Protein AF-A0A2E7ED68-F1 (afdb_monomer_lite)

Sequence (181 aa):
MTMGQTLPHIAVLYDSSCRCSNTLAEALDTSIHWARVELCNLLTASVEDIPASKHLILALPMHAFGNPERPWEDAWPVLSEISYRQRQVVLCGLGTEFCFDDDRLTALENLQRELSSLGASLIHQLPDVLSYYSGQPVTTDPYHLIYPQSGSICQRKLSPDVMNLWINDLKSSLQITHPNG

Radius of gyration: 16.06 Å; chains: 1; bounding box: 50×27×44 Å

Foldseek 3Di:
DPDPDAAAEEEEEFAPPDPLRVVLLVLCCVQDPRHHYHYHHLLPDALVNGDPHLEYEYSAELDLDDDLLASRVSSCVRVVPHQQANHEYEYWYKYAPSSDDPSNLVSSVVVVVVSVVSHHDYQQPQDALCVVVVPPDDDDDDIFTDDSNVSDTGGDDCDSVSSNVRVVVVCVSVVVDDPDD

Structure (mmCIF, N/CA/C/O backbone):
data_AF-A0A2E7ED68-F1
#
_entry.id   AF-A0A2E7ED68-F1
#
loop_
_atom_site.group_PDB
_atom_site.id
_atom_site.type_symbol
_atom_site.label_atom_id
_atom_site.label_alt_id
_atom_site.label_comp_id
_atom_site.label_asym_id
_atom_site.label_entity_id
_atom_site.label_seq_id
_atom_site.pdbx_PDB_ins_code
_atom_site.Cartn_x
_atom_site.Cartn_y
_atom_site.Cartn_z
_atom_site.occupancy
_atom_site.B_iso_or_equiv
_atom_site.auth_seq_id
_atom_site.auth_comp_id
_atom_site.auth_asym_id
_atom_site.auth_atom_id
_atom_site.pdbx_PDB_model_num
ATOM 1 N N . MET A 1 1 ? -32.938 10.573 17.720 1.00 37.19 1 MET A N 1
ATOM 2 C CA . MET A 1 1 ? -31.513 10.953 17.810 1.00 37.19 1 MET A CA 1
ATOM 3 C C . MET A 1 1 ? -30.735 10.007 16.918 1.00 37.19 1 MET A C 1
ATOM 5 O O . MET A 1 1 ? -30.429 8.899 17.333 1.00 37.19 1 MET A O 1
ATOM 9 N N . THR A 1 2 ? -30.517 10.384 15.662 1.00 40.69 2 THR A N 1
ATOM 10 C CA . THR A 1 2 ? -29.650 9.638 14.745 1.00 40.69 2 THR A CA 1
ATOM 11 C C . THR A 1 2 ? -28.224 9.826 15.244 1.00 40.69 2 THR A C 1
ATOM 13 O O . THR A 1 2 ? -27.708 10.941 15.213 1.00 40.69 2 THR A O 1
ATOM 16 N N . MET A 1 3 ? -27.615 8.770 15.788 1.00 45.88 3 MET A N 1
ATOM 17 C CA . MET A 1 3 ? -26.174 8.770 16.028 1.00 45.88 3 MET A CA 1
ATOM 18 C C . MET A 1 3 ? -25.505 9.100 14.693 1.00 45.88 3 MET A C 1
ATOM 20 O O . MET A 1 3 ? -25.779 8.430 13.697 1.00 45.88 3 MET A O 1
ATOM 24 N N . GLY A 1 4 ? -24.718 10.178 14.650 1.00 49.84 4 GLY A N 1
ATOM 25 C CA . GLY A 1 4 ? -23.986 10.563 13.450 1.00 49.84 4 GLY A CA 1
ATOM 26 C C . GLY A 1 4 ? -23.126 9.386 13.011 1.00 49.84 4 GLY A C 1
ATOM 27 O O . GLY A 1 4 ? -22.240 8.967 13.751 1.00 49.84 4 GLY A O 1
ATOM 28 N N . GLN A 1 5 ? -23.436 8.804 11.854 1.00 55.38 5 GLN A N 1
ATOM 29 C CA . GLN A 1 5 ? -22.633 7.723 11.302 1.00 55.38 5 GLN A CA 1
ATOM 30 C C . GLN A 1 5 ? -21.268 8.300 10.932 1.00 55.38 5 GLN A C 1
ATOM 32 O O . GLN A 1 5 ? -21.144 9.082 9.993 1.00 55.38 5 GLN A O 1
ATOM 37 N N . THR A 1 6 ? -20.241 7.943 11.694 1.00 75.62 6 THR A N 1
ATOM 38 C CA . THR A 1 6 ? -18.854 8.180 11.306 1.00 75.62 6 THR A CA 1
ATOM 39 C C . THR A 1 6 ? -18.507 7.222 10.179 1.00 75.62 6 THR A C 1
ATOM 41 O O . THR A 1 6 ? -18.585 6.005 10.362 1.00 75.62 6 THR A O 1
ATOM 44 N N . LEU A 1 7 ? -18.129 7.770 9.024 1.00 83.50 7 LEU A N 1
ATOM 45 C CA . LEU A 1 7 ? -17.575 6.983 7.930 1.00 83.50 7 LEU A CA 1
ATOM 46 C C . LEU A 1 7 ? -16.362 6.173 8.427 1.00 83.50 7 LEU A C 1
ATOM 48 O O . LEU A 1 7 ? -15.605 6.672 9.270 1.00 83.50 7 LEU A O 1
ATOM 52 N N . PRO A 1 8 ? -16.148 4.951 7.911 1.00 90.38 8 PRO A N 1
ATOM 53 C CA . PRO A 1 8 ? -14.900 4.225 8.101 1.00 90.38 8 PRO A CA 1
ATOM 54 C C . PRO A 1 8 ? -13.709 5.120 7.771 1.00 90.38 8 PRO A C 1
ATOM 56 O O . PRO A 1 8 ? -13.777 5.929 6.850 1.00 90.38 8 PRO A O 1
ATOM 59 N N . HIS A 1 9 ? -12.620 4.964 8.511 1.00 94.25 9 HIS A N 1
ATOM 60 C CA . HIS A 1 9 ? -11.368 5.654 8.233 1.00 94.25 9 HIS A CA 1
ATOM 61 C C . HIS A 1 9 ? -10.414 4.684 7.533 1.00 94.25 9 HIS A C 1
ATOM 63 O O . HIS A 1 9 ? -10.300 3.530 7.959 1.00 94.25 9 HIS A O 1
ATOM 69 N N . ILE A 1 10 ? -9.770 5.145 6.462 1.00 95.94 10 ILE A N 1
ATOM 70 C CA . ILE A 1 10 ? -8.696 4.459 5.746 1.00 95.94 10 ILE A CA 1
ATOM 71 C C . ILE A 1 10 ? -7.510 5.415 5.675 1.00 95.94 10 ILE A C 1
ATOM 73 O O . ILE A 1 10 ? -7.649 6.518 5.155 1.00 95.94 10 ILE A O 1
ATOM 77 N N . ALA A 1 11 ? -6.349 4.980 6.162 1.00 97.56 11 ALA A N 1
ATOM 78 C CA . ALA A 1 11 ? -5.107 5.705 5.931 1.00 97.56 11 ALA A CA 1
ATOM 79 C C . ALA A 1 11 ? -4.369 5.065 4.751 1.00 97.56 11 ALA A C 1
ATOM 81 O O . ALA A 1 11 ? -4.109 3.859 4.755 1.00 97.56 11 ALA A O 1
ATOM 82 N N . VAL A 1 12 ? -4.047 5.865 3.741 1.00 97.12 12 VAL A N 1
ATOM 83 C CA . VAL A 1 12 ? -3.229 5.446 2.602 1.00 97.12 12 VAL A CA 1
ATOM 84 C C . VAL A 1 12 ? -1.813 5.927 2.866 1.00 97.12 12 VAL A C 1
ATOM 86 O O . VAL A 1 12 ? -1.526 7.121 2.789 1.00 97.12 12 VAL A O 1
ATOM 89 N N . LEU A 1 13 ? -0.942 4.990 3.215 1.00 97.75 13 LEU A N 1
ATOM 90 C CA . LEU A 1 13 ? 0.465 5.248 3.466 1.00 97.75 13 LEU A CA 1
ATOM 91 C C . LEU A 1 13 ? 1.208 5.012 2.158 1.00 97.75 13 LEU A C 1
ATOM 93 O O . LEU A 1 13 ? 1.267 3.881 1.672 1.00 97.75 13 LEU A O 1
ATOM 97 N N . TYR A 1 14 ? 1.722 6.078 1.560 1.00 95.56 14 TYR A N 1
ATOM 98 C CA . TYR A 1 14 ? 2.360 6.014 0.253 1.00 95.56 14 TYR A CA 1
ATOM 99 C C . TYR A 1 14 ? 3.763 6.589 0.315 1.00 95.56 14 TYR A C 1
ATOM 101 O O . TYR A 1 14 ? 4.041 7.521 1.063 1.00 95.56 14 TYR A O 1
ATOM 109 N N . ASP A 1 15 ? 4.652 6.028 -0.486 1.00 94.31 15 ASP A N 1
ATOM 110 C CA . ASP A 1 15 ? 5.992 6.563 -0.686 1.00 94.31 15 ASP A CA 1
ATOM 111 C C . ASP A 1 15 ? 5.998 7.391 -1.978 1.00 94.31 15 ASP A C 1
ATOM 113 O O . ASP A 1 15 ? 5.728 6.875 -3.067 1.00 94.31 15 ASP A O 1
ATOM 117 N N . SER A 1 16 ? 6.287 8.690 -1.848 1.00 92.75 16 SER A N 1
ATOM 118 C CA . SER A 1 16 ? 6.195 9.646 -2.953 1.00 92.75 16 SER A CA 1
ATOM 119 C C . SER A 1 16 ? 7.379 9.654 -3.924 1.00 92.75 16 SER A C 1
ATOM 121 O O . SER A 1 16 ? 7.428 10.503 -4.815 1.00 92.75 16 SER A O 1
ATOM 123 N N . SER A 1 17 ? 8.363 8.771 -3.756 1.00 89.44 17 SER A N 1
ATOM 124 C CA . SER A 1 17 ? 9.508 8.662 -4.674 1.00 89.44 17 SER A CA 1
ATOM 125 C C . SER A 1 17 ? 9.122 8.090 -6.044 1.00 89.44 17 SER A C 1
ATOM 127 O O . SER A 1 17 ? 9.877 8.217 -7.009 1.00 89.44 17 SER A O 1
ATOM 129 N N . CYS A 1 18 ? 7.936 7.483 -6.162 1.00 82.88 18 CYS A N 1
ATOM 130 C CA . CYS A 1 18 ? 7.425 6.910 -7.401 1.00 82.88 18 CYS A CA 1
ATOM 131 C C . CYS A 1 18 ? 6.054 7.477 -7.764 1.00 82.88 18 CYS A C 1
ATOM 133 O O . CYS A 1 18 ? 5.092 7.383 -7.003 1.00 82.88 18 CYS A O 1
ATOM 135 N N . ARG A 1 19 ? 5.923 7.952 -9.008 1.00 80.62 19 ARG A N 1
ATOM 136 C CA . ARG A 1 19 ? 4.660 8.481 -9.546 1.00 80.62 19 ARG A CA 1
ATOM 137 C C . ARG A 1 19 ? 3.500 7.485 -9.443 1.00 80.62 19 ARG A C 1
ATOM 139 O O . ARG A 1 19 ? 2.356 7.911 -9.309 1.00 80.62 19 ARG A O 1
ATOM 146 N N . CYS A 1 20 ? 3.773 6.180 -9.506 1.00 81.38 20 CYS A N 1
ATOM 147 C CA . CYS A 1 20 ? 2.754 5.134 -9.390 1.00 81.38 20 CYS A CA 1
ATOM 148 C C . CYS A 1 20 ? 2.060 5.169 -8.018 1.00 81.38 20 CYS A C 1
ATOM 150 O O . CYS A 1 20 ? 0.834 5.103 -7.955 1.00 81.38 20 CYS A O 1
ATOM 152 N N . SER A 1 21 ? 2.836 5.344 -6.946 1.00 86.69 21 SER A N 1
ATOM 153 C CA . SER A 1 21 ? 2.349 5.448 -5.566 1.00 86.69 21 SER A CA 1
ATOM 154 C C . SER A 1 21 ? 1.484 6.681 -5.354 1.00 86.69 21 SER A C 1
ATOM 156 O O . SER A 1 21 ? 0.366 6.555 -4.858 1.00 86.69 21 SER A O 1
ATOM 158 N N . ASN A 1 22 ? 1.941 7.849 -5.818 1.00 85.75 22 ASN A N 1
ATOM 159 C CA . ASN A 1 22 ? 1.149 9.081 -5.784 1.00 85.75 22 ASN A CA 1
ATOM 160 C C . ASN A 1 22 ? -0.166 8.926 -6.550 1.00 85.75 22 ASN A C 1
ATOM 162 O O . ASN A 1 22 ? -1.228 9.238 -6.027 1.00 85.75 22 ASN A O 1
ATOM 166 N N . THR A 1 23 ? -0.094 8.393 -7.774 1.00 83.81 23 THR A N 1
ATOM 167 C CA . THR A 1 23 ? -1.269 8.240 -8.642 1.00 83.81 23 THR A CA 1
ATOM 168 C C . THR A 1 23 ? -2.319 7.338 -7.997 1.00 83.81 23 THR A C 1
ATOM 170 O O . THR A 1 23 ? -3.507 7.645 -8.060 1.00 83.81 23 THR A O 1
ATOM 173 N N . LEU A 1 24 ? -1.903 6.234 -7.363 1.00 85.69 24 LEU A N 1
ATOM 174 C CA . LEU A 1 24 ? -2.831 5.382 -6.624 1.00 85.69 24 LEU A CA 1
ATOM 175 C C . LEU A 1 24 ? -3.430 6.135 -5.434 1.00 85.69 24 LEU A C 1
ATOM 177 O O . LEU A 1 24 ? -4.647 6.141 -5.289 1.00 85.69 24 LEU A O 1
ATOM 181 N N . ALA A 1 25 ? -2.604 6.781 -4.608 1.00 90.69 25 ALA A N 1
ATOM 182 C CA . ALA A 1 25 ? -3.067 7.516 -3.434 1.00 90.69 25 ALA A CA 1
ATOM 183 C C . ALA A 1 25 ? -4.121 8.581 -3.793 1.00 90.69 25 ALA A C 1
ATOM 185 O O . ALA A 1 25 ? -5.212 8.586 -3.226 1.00 90.69 25 ALA A O 1
ATOM 186 N N . GLU A 1 26 ? -3.839 9.410 -4.798 1.00 89.12 26 GLU A N 1
ATOM 187 C CA . GLU A 1 26 ? -4.756 10.434 -5.314 1.00 89.12 26 GLU A CA 1
ATOM 188 C C . GLU A 1 26 ? -6.047 9.828 -5.885 1.00 89.12 26 GLU A C 1
ATOM 190 O O . GLU A 1 26 ? -7.144 10.347 -5.658 1.00 89.12 26 GLU A O 1
ATOM 195 N N . ALA A 1 27 ? -5.942 8.709 -6.609 1.00 86.19 27 ALA A N 1
ATOM 196 C CA . ALA A 1 27 ? -7.106 8.031 -7.166 1.00 86.19 27 ALA A CA 1
ATOM 197 C C . ALA A 1 27 ? -8.016 7.455 -6.072 1.00 86.19 27 ALA A C 1
ATOM 199 O O . ALA A 1 27 ? -9.239 7.548 -6.196 1.00 86.19 27 ALA A O 1
ATOM 200 N N . LEU A 1 28 ? -7.440 6.892 -5.006 1.00 90.62 28 LEU A N 1
ATOM 201 C CA . LEU A 1 28 ? -8.191 6.374 -3.862 1.00 90.62 28 LEU A CA 1
ATOM 202 C C . LEU A 1 28 ? -8.907 7.492 -3.107 1.00 90.62 28 LEU A C 1
ATOM 204 O O . LEU A 1 28 ? -10.095 7.354 -2.831 1.00 90.62 28 LEU A O 1
ATOM 208 N N . ASP A 1 29 ? -8.221 8.602 -2.835 1.00 93.75 29 ASP A N 1
ATOM 209 C CA . ASP A 1 29 ? -8.817 9.778 -2.187 1.00 93.75 29 ASP A CA 1
ATOM 210 C C . ASP A 1 29 ? -9.975 10.361 -3.009 1.00 93.75 29 ASP A C 1
ATOM 212 O O . ASP A 1 29 ? -11.049 10.655 -2.486 1.00 93.75 29 ASP A O 1
ATOM 216 N N . THR A 1 30 ? -9.800 10.433 -4.330 1.00 90.62 30 THR A N 1
ATOM 217 C CA . THR A 1 30 ? -10.821 10.980 -5.233 1.00 90.62 30 THR A CA 1
ATOM 218 C C . THR A 1 30 ? -12.026 10.052 -5.400 1.00 90.62 30 THR A C 1
ATOM 220 O O . THR A 1 30 ? -13.146 10.531 -5.564 1.00 90.62 30 THR A O 1
ATOM 223 N N . SER A 1 31 ? -11.817 8.732 -5.398 1.00 88.75 31 SER A N 1
ATOM 224 C CA . SER A 1 31 ? -12.832 7.761 -5.844 1.00 88.75 31 SER A CA 1
ATOM 225 C C . SER A 1 31 ? -13.546 7.039 -4.694 1.00 88.75 31 SER A C 1
ATOM 227 O O . SER A 1 31 ? -14.627 6.478 -4.885 1.00 88.75 31 SER A O 1
ATOM 229 N N . ILE A 1 32 ? -12.975 7.029 -3.485 1.00 92.12 32 ILE A N 1
ATOM 230 C CA . ILE A 1 32 ? -13.612 6.428 -2.308 1.00 92.12 32 ILE A CA 1
ATOM 231 C C . ILE A 1 32 ? -14.514 7.465 -1.634 1.00 92.12 32 ILE A C 1
ATOM 233 O O . ILE A 1 32 ? -14.063 8.352 -0.922 1.00 92.12 32 ILE A O 1
ATOM 237 N N . HIS A 1 33 ? -15.828 7.307 -1.799 1.00 92.69 33 HIS A N 1
ATOM 238 C CA . HIS A 1 33 ? -16.828 8.171 -1.149 1.00 92.69 33 HIS A CA 1
ATOM 239 C C . HIS A 1 33 ? -17.495 7.537 0.080 1.00 92.69 33 HIS A C 1
ATOM 241 O O . HIS A 1 33 ? -18.261 8.185 0.790 1.00 92.69 33 HIS A O 1
ATOM 247 N N . TRP A 1 34 ? -17.245 6.249 0.325 1.00 92.06 34 TRP A N 1
ATOM 248 C CA . TRP A 1 34 ? -17.869 5.476 1.405 1.00 92.06 34 TRP A CA 1
ATOM 249 C C . TRP A 1 34 ? -17.014 5.402 2.678 1.00 92.06 34 TRP A C 1
ATOM 251 O O . TRP A 1 34 ? -17.443 4.802 3.662 1.00 92.06 34 TRP A O 1
ATOM 261 N N . ALA A 1 35 ? -15.828 6.010 2.672 1.00 93.69 35 ALA A N 1
ATOM 262 C CA . ALA A 1 35 ? -14.917 6.128 3.803 1.00 93.69 35 ALA A CA 1
ATOM 263 C C . ALA A 1 35 ? -14.244 7.506 3.780 1.00 93.69 35 ALA A C 1
ATOM 265 O O . ALA A 1 35 ? -14.150 8.139 2.733 1.00 93.69 35 ALA A O 1
ATOM 266 N N . ARG A 1 36 ? -13.753 7.956 4.935 1.00 94.88 36 ARG A N 1
ATOM 267 C CA . ARG A 1 36 ? -12.754 9.023 5.000 1.00 94.88 36 ARG A CA 1
ATOM 268 C C . ARG A 1 36 ? -11.411 8.420 4.601 1.00 94.88 36 ARG A C 1
ATOM 270 O O . ARG A 1 36 ? -10.939 7.506 5.280 1.00 94.88 36 ARG A O 1
ATOM 277 N N . VAL A 1 37 ? -10.815 8.948 3.542 1.00 96.25 37 VAL A N 1
ATOM 278 C CA . VAL A 1 37 ? -9.442 8.643 3.145 1.00 96.25 37 VAL A CA 1
ATOM 279 C C . VAL A 1 37 ? -8.518 9.705 3.731 1.00 96.25 37 VAL A C 1
ATOM 281 O O . VAL A 1 37 ? -8.844 10.889 3.741 1.00 96.25 37 VAL A O 1
ATOM 284 N N . GLU A 1 38 ? -7.389 9.274 4.281 1.00 97.44 38 GLU A N 1
ATOM 285 C CA . GLU A 1 38 ? -6.331 10.159 4.755 1.00 97.44 38 GLU A CA 1
ATOM 286 C C . GLU A 1 38 ? -5.007 9.725 4.136 1.00 97.44 38 GLU A C 1
ATOM 288 O O . GLU A 1 38 ? -4.559 8.592 4.326 1.00 97.44 38 GLU A O 1
ATOM 293 N N . LEU A 1 39 ? -4.407 10.613 3.345 1.00 97.75 39 LEU A N 1
ATOM 294 C CA . LEU A 1 39 ? -3.151 10.352 2.654 1.00 97.75 39 LEU A CA 1
ATOM 295 C C . LEU A 1 39 ? -1.974 10.712 3.559 1.00 97.75 39 LEU A C 1
ATOM 297 O O . LEU A 1 39 ? -1.893 11.832 4.058 1.00 97.75 39 LEU A O 1
ATOM 301 N N . CYS A 1 40 ? -1.033 9.788 3.717 1.00 97.81 40 CYS A N 1
ATOM 302 C CA . CYS A 1 40 ? 0.173 9.997 4.504 1.00 97.81 40 CYS A CA 1
ATOM 303 C C . CYS A 1 40 ? 1.405 9.620 3.680 1.00 97.81 40 CYS A C 1
ATOM 305 O O . CYS A 1 40 ? 1.572 8.465 3.283 1.00 97.81 40 CYS A O 1
ATOM 307 N N . ASN A 1 41 ? 2.252 10.611 3.403 1.00 97.75 41 ASN A N 1
ATOM 308 C CA . ASN A 1 41 ? 3.488 10.397 2.665 1.00 97.75 41 ASN A CA 1
ATOM 309 C C . ASN A 1 41 ? 4.593 9.918 3.612 1.00 97.75 41 ASN A C 1
ATOM 311 O O . ASN A 1 41 ? 5.090 10.694 4.428 1.00 97.75 41 ASN A O 1
ATOM 315 N N . LEU A 1 42 ? 5.009 8.665 3.455 1.00 97.56 42 LEU A N 1
ATOM 316 C CA . LEU A 1 42 ? 6.007 7.994 4.288 1.00 97.56 42 LEU A CA 1
ATOM 317 C C . LEU A 1 42 ? 7.396 8.640 4.227 1.00 97.56 42 LEU A C 1
ATOM 319 O O . LEU A 1 42 ? 8.189 8.436 5.138 1.00 97.56 42 LEU A O 1
ATOM 323 N N . LEU A 1 43 ? 7.693 9.423 3.186 1.00 96.94 43 LEU A N 1
ATOM 324 C CA . LEU A 1 43 ? 8.984 10.109 3.061 1.00 96.94 43 LEU A CA 1
ATOM 325 C C . LEU A 1 43 ? 9.053 11.432 3.831 1.00 96.94 43 LEU A C 1
ATOM 327 O O . LEU A 1 43 ? 10.13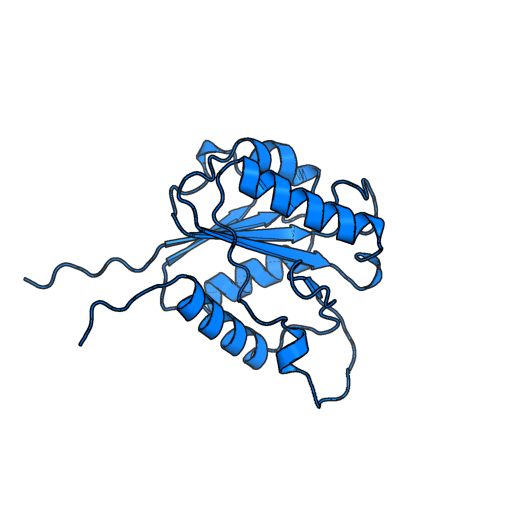2 11.998 3.990 1.00 96.94 43 LEU A O 1
ATOM 331 N N . THR A 1 44 ? 7.908 11.962 4.260 1.00 96.94 44 THR A N 1
ATOM 332 C CA . THR A 1 44 ? 7.830 13.258 4.954 1.00 96.94 44 THR A CA 1
ATOM 333 C C . THR A 1 44 ? 7.151 13.180 6.314 1.00 96.94 44 THR A C 1
ATOM 335 O O . THR A 1 44 ? 7.300 14.105 7.104 1.00 96.94 44 THR A O 1
ATOM 338 N N . ALA A 1 45 ? 6.384 12.122 6.566 1.00 95.88 45 ALA A N 1
ATOM 339 C CA . ALA A 1 45 ? 5.711 11.874 7.832 1.00 95.88 45 ALA A CA 1
ATOM 340 C C . ALA A 1 45 ? 6.657 11.228 8.850 1.00 95.88 45 ALA A C 1
ATOM 342 O O . ALA A 1 45 ? 7.548 10.463 8.477 1.00 95.88 45 ALA A O 1
ATOM 343 N N . SER A 1 46 ? 6.424 11.480 10.135 1.00 96.25 46 SER A N 1
ATOM 344 C CA . SER A 1 46 ? 6.931 10.622 11.206 1.00 96.25 46 SER A CA 1
ATOM 345 C C . SER A 1 46 ? 5.915 9.529 11.552 1.00 96.25 46 SER A C 1
ATOM 347 O O . SER A 1 46 ? 4.760 9.555 11.120 1.00 96.25 46 SER A O 1
ATOM 349 N N . VAL A 1 47 ? 6.319 8.555 12.373 1.00 95.56 47 VAL A N 1
ATOM 350 C CA . VAL A 1 47 ? 5.395 7.525 12.873 1.00 95.56 47 VAL A CA 1
ATOM 351 C C . VAL A 1 47 ? 4.240 8.125 13.690 1.00 95.56 47 VAL A C 1
ATOM 353 O O . VAL A 1 47 ? 3.144 7.563 13.704 1.00 95.56 47 VAL A O 1
ATOM 356 N N . GLU A 1 48 ? 4.447 9.276 14.342 1.00 95.44 48 GLU A N 1
ATOM 357 C CA . GLU A 1 48 ? 3.403 9.949 15.123 1.00 95.44 48 GLU A CA 1
ATOM 358 C C . GLU A 1 48 ? 2.318 10.587 14.247 1.00 95.44 48 GLU A C 1
ATOM 360 O O . GLU A 1 48 ? 1.182 10.737 14.703 1.00 95.44 48 GLU A O 1
ATOM 365 N N . ASP A 1 49 ? 2.641 10.906 12.991 1.00 95.38 49 ASP A N 1
ATOM 366 C CA . ASP A 1 49 ? 1.688 11.434 12.012 1.00 95.38 49 ASP A CA 1
ATOM 367 C C . ASP A 1 49 ? 0.777 10.336 11.436 1.00 95.38 49 ASP A C 1
ATOM 369 O O . ASP A 1 49 ? -0.241 10.631 10.807 1.00 95.38 49 ASP A O 1
ATOM 373 N N . ILE A 1 50 ? 1.119 9.056 11.638 1.00 95.69 50 ILE A N 1
ATOM 374 C CA . ILE A 1 50 ? 0.364 7.930 11.088 1.00 95.69 50 ILE A CA 1
ATOM 375 C C . ILE A 1 50 ? -0.985 7.815 11.809 1.00 95.69 50 ILE A C 1
ATOM 377 O O . ILE A 1 50 ? -1.027 7.523 13.011 1.00 95.69 50 ILE A O 1
ATOM 381 N N . PRO A 1 51 ? -2.121 7.932 11.094 1.00 93.38 51 PRO A N 1
ATOM 382 C CA . PRO A 1 51 ? -3.423 7.901 11.738 1.00 93.38 51 PRO A CA 1
ATOM 383 C C . PRO A 1 51 ? -3.660 6.593 12.495 1.00 93.38 51 PRO A C 1
ATOM 385 O O . PRO A 1 51 ? -3.281 5.504 12.049 1.00 93.38 51 PRO A O 1
ATOM 388 N N . ALA A 1 52 ? -4.400 6.664 13.604 1.00 91.50 52 ALA A N 1
ATOM 389 C CA . ALA A 1 52 ? -4.848 5.496 14.373 1.00 91.50 52 ALA A CA 1
ATOM 390 C C . ALA A 1 52 ? -5.946 4.673 13.657 1.00 91.50 52 ALA A C 1
ATOM 392 O O . ALA A 1 52 ? -6.749 3.987 14.292 1.00 91.50 52 ALA A O 1
ATOM 393 N N . SER A 1 53 ? -6.015 4.768 12.326 1.00 93.50 53 SER A N 1
ATOM 394 C CA . SER A 1 53 ? -6.957 4.030 11.497 1.00 93.50 53 SER A CA 1
ATOM 395 C C . SER A 1 53 ? -6.744 2.523 11.640 1.00 93.50 53 SER A C 1
ATOM 397 O O . SER A 1 53 ? -5.615 2.027 11.616 1.00 93.50 53 SER A O 1
ATOM 399 N N . LYS A 1 54 ? -7.857 1.786 11.727 1.00 93.81 54 LYS A N 1
ATOM 400 C CA . LYS A 1 54 ? -7.853 0.320 11.668 1.00 93.81 54 LYS A CA 1
ATOM 401 C C . LYS A 1 54 ? -7.547 -0.206 10.272 1.00 93.81 54 LYS A C 1
ATOM 403 O O . LYS A 1 54 ? -7.102 -1.338 10.165 1.00 93.81 54 LYS A O 1
ATOM 408 N N . HIS A 1 55 ? -7.792 0.578 9.227 1.00 94.94 55 HIS A N 1
ATOM 409 C CA . HIS A 1 55 ? -7.585 0.162 7.845 1.00 94.94 55 HIS A CA 1
ATOM 410 C C . HIS A 1 55 ? -6.433 0.959 7.249 1.00 94.94 55 HIS A C 1
ATOM 412 O O . HIS A 1 55 ? -6.481 2.196 7.235 1.00 94.94 55 HIS A O 1
ATOM 418 N N . LEU A 1 56 ? -5.419 0.245 6.76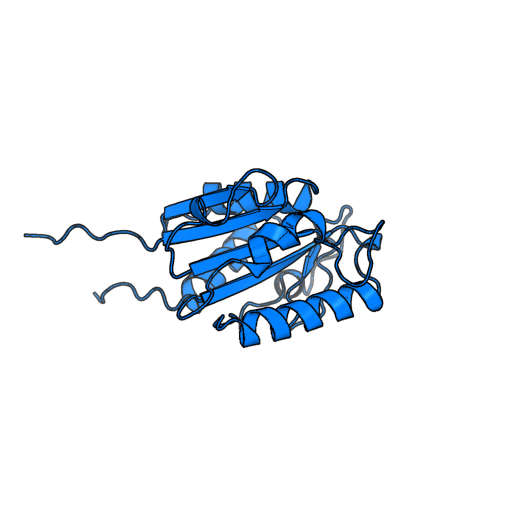8 1.00 95.75 56 LEU A N 1
ATOM 419 C CA . LEU A 1 56 ? -4.264 0.809 6.087 1.00 95.75 56 LEU A CA 1
ATOM 420 C C . LEU A 1 56 ? -4.178 0.268 4.663 1.00 95.75 56 LEU A C 1
ATOM 422 O O . LEU A 1 56 ? -4.391 -0.922 4.427 1.00 95.75 56 LEU A O 1
ATOM 426 N N . ILE A 1 57 ? -3.804 1.138 3.735 1.00 94.50 57 ILE A N 1
ATOM 427 C CA . ILE A 1 57 ? -3.374 0.760 2.391 1.00 94.50 57 ILE A CA 1
ATOM 428 C C . ILE A 1 57 ? -1.927 1.212 2.254 1.00 94.50 57 ILE A C 1
ATOM 430 O O . ILE A 1 57 ? -1.649 2.402 2.373 1.00 94.50 57 ILE A O 1
ATOM 434 N N . LEU A 1 58 ? -1.013 0.272 2.037 1.00 95.19 58 LEU A N 1
ATOM 435 C CA . LEU A 1 58 ? 0.397 0.554 1.789 1.00 95.19 58 LEU A CA 1
ATOM 436 C C . LEU A 1 58 ? 0.621 0.611 0.279 1.00 95.19 58 LEU A C 1
ATOM 438 O O . LEU A 1 58 ? 0.535 -0.413 -0.395 1.00 95.19 58 LEU A O 1
ATOM 442 N N . ALA A 1 59 ? 0.886 1.802 -0.246 1.00 92.12 59 ALA A N 1
ATOM 443 C CA . ALA A 1 59 ? 1.171 2.059 -1.653 1.00 92.12 59 ALA A CA 1
ATOM 444 C C . ALA A 1 59 ? 2.683 2.260 -1.831 1.00 92.12 59 ALA A C 1
ATOM 446 O O . ALA A 1 59 ? 3.184 3.387 -1.777 1.00 92.12 59 ALA A O 1
ATOM 447 N N . LEU A 1 60 ? 3.415 1.153 -1.982 1.00 92.25 60 LEU A N 1
ATOM 448 C CA . LEU A 1 60 ? 4.878 1.146 -1.943 1.00 92.25 60 LEU A CA 1
ATOM 449 C C . LEU A 1 60 ? 5.479 0.939 -3.333 1.00 92.25 60 LEU A C 1
ATOM 451 O O . LEU A 1 60 ? 5.011 0.074 -4.075 1.00 92.25 60 LEU A O 1
ATOM 455 N N . PRO A 1 61 ? 6.528 1.689 -3.700 1.00 89.06 61 PRO A N 1
ATOM 456 C CA . PRO A 1 61 ? 7.212 1.488 -4.955 1.00 89.06 61 PRO A CA 1
ATOM 457 C C . PRO A 1 61 ? 8.035 0.202 -4.955 1.00 89.06 61 PRO A C 1
ATOM 459 O O . PRO A 1 61 ? 8.654 -0.179 -3.966 1.00 89.06 61 PRO A O 1
ATOM 462 N N . MET A 1 62 ? 8.105 -0.416 -6.125 1.00 87.31 62 MET A N 1
ATOM 463 C CA . MET A 1 62 ? 9.067 -1.447 -6.473 1.00 87.31 62 MET A CA 1
ATOM 464 C C . MET A 1 62 ? 10.185 -0.788 -7.287 1.00 87.31 62 MET A C 1
ATOM 466 O O . MET A 1 62 ? 10.216 -0.887 -8.505 1.00 87.31 62 MET A O 1
ATOM 470 N N . HIS A 1 63 ? 11.077 -0.009 -6.676 1.00 86.25 63 HIS A N 1
ATOM 471 C CA . HIS A 1 63 ? 12.124 0.692 -7.435 1.00 86.25 63 HIS A CA 1
ATOM 472 C C . HIS A 1 63 ? 13.023 -0.261 -8.224 1.00 86.25 63 HIS A C 1
ATOM 474 O O . HIS A 1 63 ? 13.673 -1.116 -7.633 1.00 86.25 63 HIS A O 1
ATOM 480 N N . ALA A 1 64 ? 13.116 -0.079 -9.549 1.00 80.31 64 ALA A N 1
ATOM 481 C CA . ALA A 1 64 ? 13.947 -0.902 -10.445 1.00 80.31 64 ALA A CA 1
ATOM 482 C C . ALA A 1 64 ? 15.465 -0.726 -10.225 1.00 80.31 64 ALA A C 1
ATOM 484 O O . ALA A 1 64 ? 16.266 -1.562 -10.640 1.00 80.31 64 ALA A O 1
ATOM 485 N N . PHE A 1 65 ? 15.871 0.338 -9.532 1.00 83.19 65 PHE A N 1
ATOM 486 C CA . PHE A 1 65 ? 17.252 0.601 -9.130 1.00 83.19 65 PHE A CA 1
ATOM 487 C C . PHE A 1 65 ? 17.335 0.706 -7.604 1.00 83.19 65 PHE A C 1
ATOM 489 O O . PHE A 1 65 ? 16.340 1.018 -6.957 1.00 83.19 65 PHE A O 1
ATOM 496 N N . GLY A 1 66 ? 18.514 0.467 -7.029 1.00 85.44 66 GLY A N 1
ATOM 497 C CA . GLY A 1 66 ? 18.706 0.471 -5.574 1.00 85.44 66 GLY A CA 1
ATOM 498 C C . GLY A 1 66 ? 18.647 -0.932 -4.974 1.00 85.44 66 GLY A C 1
ATOM 499 O O . GLY A 1 66 ? 19.065 -1.886 -5.628 1.00 85.44 66 GLY A O 1
ATOM 500 N N . ASN A 1 67 ? 18.178 -1.043 -3.729 1.00 89.88 67 ASN A N 1
ATOM 501 C CA . ASN A 1 67 ? 18.138 -2.300 -2.982 1.00 89.88 67 ASN A CA 1
ATOM 502 C C . ASN A 1 67 ? 17.019 -3.226 -3.512 1.00 89.88 67 ASN A C 1
ATOM 504 O O . ASN A 1 67 ? 15.844 -2.921 -3.296 1.00 89.88 67 ASN A O 1
ATOM 508 N N . PRO A 1 68 ? 17.334 -4.354 -4.176 1.00 88.19 68 PRO A N 1
ATOM 509 C CA . PRO A 1 68 ? 16.307 -5.273 -4.664 1.00 88.19 68 PRO A CA 1
ATOM 510 C C . PRO A 1 68 ? 15.598 -6.023 -3.526 1.00 88.19 68 PRO A C 1
ATOM 512 O O . PRO A 1 68 ? 14.432 -6.372 -3.674 1.00 88.19 68 PRO A O 1
ATOM 515 N N . GLU A 1 69 ? 16.254 -6.213 -2.374 1.00 91.00 69 GLU A N 1
ATOM 516 C CA . GLU A 1 69 ? 15.676 -6.893 -1.203 1.00 91.00 69 GLU A CA 1
ATOM 517 C C . GLU A 1 69 ? 14.699 -6.004 -0.424 1.00 91.00 69 GLU A C 1
ATOM 519 O O . GLU A 1 69 ? 13.885 -6.500 0.358 1.00 91.00 69 GLU A O 1
ATOM 524 N N . ARG A 1 70 ? 14.771 -4.685 -0.632 1.00 93.31 70 ARG A N 1
ATOM 525 C CA . ARG A 1 70 ? 13.837 -3.713 -0.065 1.00 93.31 70 ARG A CA 1
ATOM 526 C C . ARG A 1 70 ? 13.661 -2.512 -1.001 1.00 93.31 70 ARG A C 1
ATOM 528 O O . ARG A 1 70 ? 14.242 -1.451 -0.777 1.00 93.31 70 ARG A O 1
ATOM 535 N N . PRO A 1 71 ? 12.821 -2.638 -2.034 1.00 91.25 71 PRO A N 1
ATOM 536 C CA . PRO A 1 71 ? 12.615 -1.569 -3.009 1.00 91.25 71 PRO A CA 1
ATOM 537 C C . PRO A 1 71 ? 11.978 -0.288 -2.450 1.00 91.25 71 PRO A C 1
ATOM 539 O O . PRO A 1 71 ? 12.015 0.732 -3.120 1.00 91.25 71 PRO A O 1
ATOM 542 N N . TRP A 1 72 ? 11.419 -0.326 -1.239 1.00 93.00 72 TRP A N 1
ATOM 543 C CA . TRP A 1 72 ? 10.852 0.807 -0.489 1.00 93.00 72 TRP A CA 1
ATOM 544 C C . TRP A 1 72 ? 11.761 1.245 0.676 1.00 93.00 72 TRP A C 1
ATOM 546 O O . TRP A 1 72 ? 11.267 1.694 1.711 1.00 93.00 72 TRP A O 1
ATOM 556 N N . GLU A 1 73 ? 13.081 1.049 0.563 1.00 94.62 73 GLU A N 1
ATOM 557 C CA . GLU A 1 73 ? 14.060 1.322 1.632 1.00 94.62 73 GLU A CA 1
ATOM 558 C C . GLU A 1 73 ? 13.859 2.695 2.289 1.00 94.62 73 GLU A C 1
ATOM 560 O O . GLU A 1 73 ? 13.861 2.790 3.513 1.00 94.62 73 GLU A O 1
ATOM 565 N N . ASP A 1 74 ? 13.594 3.733 1.496 1.00 93.81 74 ASP A N 1
ATOM 566 C CA . ASP A 1 74 ? 13.434 5.103 1.992 1.00 93.81 74 ASP A CA 1
ATOM 567 C C . ASP A 1 74 ? 12.218 5.269 2.924 1.00 93.81 74 ASP A C 1
ATOM 569 O O . ASP A 1 74 ? 12.246 6.084 3.845 1.00 93.81 74 ASP A O 1
ATOM 573 N N . ALA A 1 75 ? 11.167 4.466 2.737 1.00 95.44 75 ALA A N 1
ATOM 574 C CA . ALA A 1 75 ? 9.982 4.452 3.594 1.00 95.44 75 ALA A CA 1
ATOM 575 C C . ALA A 1 75 ? 10.131 3.532 4.822 1.00 95.44 75 ALA A C 1
ATOM 577 O O . ALA A 1 75 ? 9.315 3.584 5.748 1.00 95.44 75 ALA A O 1
ATOM 578 N N . TRP A 1 76 ? 11.154 2.671 4.846 1.00 94.88 76 TRP A N 1
ATOM 579 C CA . TRP A 1 76 ? 11.353 1.669 5.894 1.00 94.88 76 TRP A CA 1
ATOM 580 C C . TRP A 1 76 ? 11.498 2.228 7.317 1.00 94.88 76 TRP A C 1
ATOM 582 O O . TRP A 1 76 ? 10.905 1.634 8.228 1.00 94.88 76 TRP A O 1
ATOM 592 N N . PRO A 1 77 ? 12.218 3.350 7.548 1.00 95.31 77 PRO A N 1
ATOM 593 C CA . PRO A 1 77 ? 12.342 3.930 8.884 1.00 95.31 77 PRO A CA 1
ATOM 594 C C . PRO A 1 77 ? 10.984 4.192 9.541 1.00 95.31 77 PRO A C 1
ATOM 596 O O . PRO A 1 77 ? 10.801 3.876 10.707 1.00 95.31 77 PRO A O 1
ATOM 599 N N . VAL A 1 78 ? 9.996 4.665 8.777 1.00 96.44 78 VAL A N 1
ATOM 600 C CA . VAL A 1 78 ? 8.639 4.895 9.293 1.00 96.44 78 VAL A CA 1
ATOM 601 C C . VAL A 1 78 ? 7.841 3.592 9.342 1.00 96.44 78 VAL A C 1
ATOM 603 O O . VAL A 1 78 ? 7.224 3.279 10.357 1.00 96.44 78 VAL A O 1
ATOM 606 N N . LEU A 1 79 ? 7.861 2.796 8.265 1.00 94.94 79 LEU A N 1
ATOM 607 C CA . LEU A 1 79 ? 7.057 1.570 8.154 1.00 94.94 79 LEU A CA 1
ATOM 608 C C . LEU A 1 79 ? 7.337 0.553 9.263 1.00 94.94 79 LEU A C 1
ATOM 610 O O . LEU A 1 79 ? 6.403 -0.114 9.715 1.00 94.94 79 LEU A O 1
ATOM 614 N N . SER A 1 80 ? 8.599 0.423 9.672 1.00 94.44 80 SER A N 1
ATOM 615 C CA . SER A 1 80 ? 9.031 -0.535 10.695 1.00 94.44 80 SER A CA 1
ATOM 616 C C . SER A 1 80 ? 8.652 -0.125 12.122 1.00 94.44 80 SER A C 1
ATOM 618 O O . SER A 1 80 ? 8.575 -0.983 13.001 1.00 94.44 80 SER A O 1
ATOM 620 N N . GLU A 1 81 ? 8.353 1.156 12.353 1.00 95.50 81 GLU A N 1
ATOM 621 C CA . GLU A 1 81 ? 7.954 1.684 13.663 1.00 95.50 81 GLU A CA 1
ATOM 622 C C . GLU A 1 81 ? 6.433 1.650 13.887 1.00 95.50 81 GLU A C 1
ATOM 624 O O . GLU A 1 81 ? 5.953 1.738 15.022 1.00 95.50 81 GLU A O 1
ATOM 629 N N . ILE A 1 82 ? 5.647 1.486 12.819 1.00 95.12 82 ILE A N 1
ATOM 630 C CA . ILE A 1 82 ? 4.187 1.431 12.908 1.00 95.12 82 ILE A CA 1
ATOM 631 C C . ILE A 1 82 ? 3.744 0.204 13.716 1.00 95.12 82 ILE A C 1
ATOM 633 O O . ILE A 1 82 ? 4.106 -0.940 13.443 1.00 95.12 82 ILE A O 1
ATOM 637 N N . SER A 1 83 ? 2.843 0.426 14.674 1.00 93.50 83 SER A N 1
ATOM 638 C CA . SER A 1 83 ? 2.115 -0.663 15.326 1.00 93.50 83 SER A CA 1
ATOM 639 C C . SER A 1 83 ? 0.961 -1.140 14.446 1.00 93.50 83 SER A C 1
ATOM 641 O O . SER A 1 83 ? -0.064 -0.462 14.321 1.00 93.50 83 SER A O 1
ATOM 643 N N . TYR A 1 84 ? 1.096 -2.341 13.883 1.00 95.31 84 TYR A N 1
ATOM 644 C CA . TYR A 1 84 ? 0.075 -2.957 13.030 1.00 95.31 84 TYR A CA 1
ATOM 645 C C . TYR A 1 84 ? -0.965 -3.785 13.793 1.00 95.31 84 TYR A C 1
ATOM 647 O O . TYR A 1 84 ? -1.904 -4.303 13.189 1.00 95.31 84 TYR A O 1
ATOM 655 N N . ARG A 1 85 ? -0.844 -3.904 15.121 1.00 93.75 85 ARG A N 1
ATOM 656 C CA . ARG A 1 85 ? -1.780 -4.689 15.936 1.00 93.75 85 ARG A CA 1
ATOM 657 C C . ARG A 1 85 ? -3.216 -4.225 15.716 1.00 93.75 85 ARG A C 1
ATOM 659 O O . ARG A 1 85 ? -3.522 -3.046 15.864 1.00 93.75 85 ARG A O 1
ATOM 666 N N . GLN A 1 86 ? -4.097 -5.182 15.425 1.00 90.75 86 GLN A N 1
ATOM 667 C CA . GLN A 1 86 ? -5.521 -4.941 15.154 1.00 90.75 86 GLN A CA 1
ATOM 668 C C . GLN A 1 86 ? -5.786 -4.031 13.940 1.00 90.75 86 GLN A C 1
ATOM 670 O O . GLN A 1 86 ? -6.904 -3.531 13.793 1.00 90.75 86 GLN A O 1
ATOM 675 N N . ARG A 1 87 ? -4.789 -3.828 13.068 1.00 94.19 87 ARG A N 1
ATOM 676 C CA . ARG A 1 87 ? -4.956 -3.118 11.802 1.00 94.19 87 ARG A CA 1
ATOM 677 C C . ARG A 1 87 ? -5.105 -4.114 10.659 1.00 94.19 87 ARG A C 1
ATOM 679 O O . ARG A 1 87 ? -4.336 -5.068 10.545 1.00 94.19 87 ARG A O 1
ATOM 686 N N . GLN A 1 88 ? -6.095 -3.876 9.813 1.00 93.00 88 GLN A N 1
ATOM 687 C CA . GLN A 1 88 ? -6.228 -4.525 8.521 1.00 93.00 88 GLN A CA 1
ATOM 688 C C . GLN A 1 88 ? -5.386 -3.777 7.497 1.00 93.00 88 GLN A C 1
ATOM 690 O O . GLN A 1 88 ? -5.456 -2.549 7.414 1.00 93.00 88 GLN A O 1
ATOM 695 N N . VAL A 1 89 ? -4.584 -4.514 6.736 1.00 92.44 89 VAL A N 1
ATOM 696 C CA . VAL A 1 89 ? -3.611 -3.928 5.816 1.00 92.44 89 VAL A CA 1
ATOM 697 C C . VAL A 1 89 ? -3.800 -4.504 4.422 1.00 92.44 89 VAL A C 1
ATOM 699 O O . VAL A 1 89 ? -3.784 -5.719 4.230 1.00 92.44 89 VAL A O 1
ATOM 702 N N . VAL A 1 90 ? -3.946 -3.616 3.447 1.00 90.75 90 VAL A N 1
ATOM 703 C CA . VAL A 1 90 ? -3.808 -3.927 2.025 1.00 90.75 90 VAL A CA 1
ATOM 704 C C . VAL A 1 90 ? -2.411 -3.488 1.601 1.00 90.75 90 VAL A C 1
ATOM 706 O O . VAL A 1 90 ? -2.043 -2.337 1.821 1.00 90.75 90 VAL A O 1
ATOM 709 N N . LEU A 1 91 ? -1.626 -4.394 1.022 1.00 89.56 91 LEU A N 1
ATOM 710 C CA . LEU A 1 91 ? -0.292 -4.092 0.505 1.00 89.56 91 LEU A CA 1
ATOM 711 C C . LEU A 1 91 ? -0.329 -4.052 -1.023 1.00 89.56 91 LEU A C 1
ATOM 713 O O . LEU A 1 91 ? -0.694 -5.044 -1.651 1.00 89.56 91 LEU A O 1
ATOM 717 N N . CYS A 1 92 ? 0.092 -2.926 -1.591 1.00 86.31 92 CYS A N 1
ATOM 718 C CA . CYS A 1 92 ? 0.187 -2.690 -3.024 1.00 86.31 92 CYS A CA 1
ATOM 719 C C . CYS A 1 92 ? 1.650 -2.409 -3.395 1.00 86.31 92 CYS A C 1
ATOM 721 O O . CYS A 1 92 ? 2.191 -1.369 -3.017 1.00 86.31 92 CYS A O 1
ATOM 723 N N . GLY A 1 93 ? 2.275 -3.314 -4.155 1.00 85.31 93 GLY A N 1
ATOM 724 C CA . GLY A 1 93 ? 3.579 -3.068 -4.781 1.00 85.31 93 GLY A CA 1
ATOM 725 C C . GLY A 1 93 ? 3.408 -2.362 -6.128 1.00 85.31 93 GLY A C 1
ATOM 726 O O . GLY A 1 93 ? 2.646 -2.841 -6.968 1.00 85.31 93 GLY A O 1
ATOM 727 N N . LEU A 1 94 ? 4.084 -1.229 -6.336 1.00 82.38 94 LEU A N 1
ATOM 728 C CA . LEU A 1 94 ? 3.819 -0.309 -7.446 1.00 82.38 94 LEU A CA 1
ATOM 729 C C . LEU A 1 94 ? 5.051 -0.034 -8.304 1.00 82.38 94 LEU A C 1
ATOM 731 O O . LEU A 1 94 ? 6.087 0.384 -7.803 1.00 82.38 94 LEU A O 1
ATOM 735 N N . GLY A 1 95 ? 4.958 -0.196 -9.620 1.00 76.31 95 GLY A N 1
ATOM 736 C CA . GLY A 1 95 ? 6.139 -0.061 -10.476 1.00 76.31 95 GLY A CA 1
ATOM 737 C C . GLY A 1 95 ? 5.838 -0.074 -11.965 1.00 76.31 95 GLY A C 1
ATOM 738 O O . GLY A 1 95 ? 4.684 0.045 -12.364 1.00 76.31 95 GLY A O 1
ATOM 739 N N . THR A 1 96 ? 6.896 -0.207 -12.763 1.00 72.25 96 THR A N 1
ATOM 740 C CA . THR A 1 96 ? 6.879 -0.511 -14.209 1.00 72.25 96 THR A CA 1
ATOM 741 C C . THR A 1 96 ? 7.301 -1.966 -14.430 1.00 72.25 96 THR A C 1
ATOM 743 O O . THR A 1 96 ? 7.669 -2.647 -13.490 1.00 72.25 96 THR A O 1
ATOM 746 N N . GLU A 1 97 ? 7.299 -2.486 -15.647 1.00 67.38 97 GLU A N 1
ATOM 747 C CA . GLU A 1 97 ? 7.587 -3.902 -15.921 1.00 67.38 97 GLU A CA 1
ATOM 748 C C . GLU A 1 97 ? 9.023 -4.281 -15.548 1.00 67.38 97 GLU A C 1
ATOM 750 O O . GLU A 1 97 ? 9.296 -5.420 -15.192 1.00 67.38 97 GLU A O 1
ATOM 755 N N . PHE A 1 98 ? 9.920 -3.297 -15.547 1.00 72.81 98 PHE A N 1
ATOM 756 C CA . PHE A 1 98 ? 11.313 -3.438 -15.135 1.00 72.81 98 PHE A CA 1
ATOM 757 C C . PHE A 1 98 ? 11.495 -3.473 -13.611 1.00 72.81 98 PHE A C 1
ATOM 759 O O . PHE A 1 98 ? 12.600 -3.677 -13.125 1.00 72.81 98 PHE A O 1
ATOM 766 N N . CYS A 1 99 ? 10.424 -3.241 -12.854 1.00 74.75 99 CYS A N 1
ATOM 767 C CA . CYS A 1 99 ? 10.420 -3.201 -11.397 1.00 74.75 99 CYS A CA 1
ATOM 768 C C . CYS A 1 99 ? 10.129 -4.557 -10.741 1.00 74.75 99 CYS A C 1
ATOM 770 O O . CYS A 1 99 ? 10.152 -4.643 -9.517 1.00 74.75 99 CYS A O 1
ATOM 772 N N . PHE A 1 100 ? 9.797 -5.590 -11.516 1.00 75.88 100 PHE A N 1
ATOM 773 C CA . PHE A 1 100 ? 9.268 -6.855 -10.995 1.00 75.88 100 PHE A CA 1
ATOM 774 C C . PHE A 1 100 ? 10.089 -8.049 -11.471 1.00 75.88 100 PHE A C 1
ATOM 776 O O . PHE A 1 100 ? 9.591 -8.921 -12.178 1.00 75.88 100 PHE A O 1
ATOM 783 N N . ASP A 1 101 ? 11.361 -8.061 -11.093 1.00 82.12 101 ASP A N 1
ATOM 784 C CA . ASP A 1 101 ? 12.179 -9.270 -11.143 1.00 82.12 101 ASP A CA 1
ATOM 785 C C . ASP A 1 101 ? 11.923 -10.173 -9.923 1.00 82.12 101 ASP A C 1
ATOM 787 O O . ASP A 1 101 ? 11.231 -9.796 -8.971 1.00 82.12 101 ASP A O 1
ATOM 791 N N . ASP A 1 102 ? 12.480 -11.382 -9.968 1.00 82.81 102 ASP A N 1
ATOM 792 C CA . ASP A 1 102 ? 12.285 -12.410 -8.942 1.00 82.81 102 ASP A CA 1
ATOM 793 C C . ASP A 1 102 ? 12.722 -11.938 -7.546 1.00 82.81 102 ASP A C 1
ATOM 795 O O . ASP A 1 102 ? 12.055 -12.240 -6.551 1.00 82.81 102 ASP A O 1
ATOM 799 N N . ASP A 1 103 ? 13.799 -11.153 -7.460 1.00 86.69 103 ASP A N 1
ATOM 800 C CA . ASP A 1 103 ? 14.323 -10.643 -6.190 1.00 86.69 103 ASP A CA 1
ATOM 801 C C . ASP A 1 103 ? 13.335 -9.664 -5.547 1.00 86.69 103 ASP A C 1
ATOM 803 O O . ASP A 1 103 ? 13.017 -9.765 -4.360 1.00 86.69 103 ASP A O 1
ATOM 807 N N . ARG A 1 104 ? 12.776 -8.750 -6.341 1.00 85.75 104 ARG A N 1
ATOM 808 C CA . ARG A 1 104 ? 11.800 -7.757 -5.878 1.00 85.75 104 ARG A CA 1
ATOM 809 C C . ARG A 1 104 ? 10.452 -8.370 -5.533 1.00 85.75 104 ARG A C 1
ATOM 811 O O . ARG A 1 104 ? 9.813 -7.953 -4.565 1.00 85.75 104 ARG A O 1
ATOM 818 N N . LEU A 1 105 ? 10.012 -9.377 -6.281 1.00 81.94 105 LEU A N 1
ATOM 819 C CA . LEU A 1 105 ? 8.817 -10.142 -5.923 1.00 81.94 105 LEU A CA 1
ATOM 820 C C . LEU A 1 105 ? 9.028 -10.886 -4.597 1.00 81.94 105 LEU A C 1
ATOM 822 O O . LEU A 1 105 ? 8.186 -10.799 -3.701 1.00 81.94 105 LEU A O 1
ATOM 826 N N . THR A 1 106 ? 10.199 -11.502 -4.420 1.00 83.44 106 THR A N 1
ATOM 827 C CA . THR A 1 106 ? 10.595 -12.138 -3.157 1.00 83.44 106 THR A CA 1
ATOM 828 C C . THR A 1 106 ? 10.638 -11.126 -2.008 1.00 83.44 106 THR A C 1
ATOM 830 O O . THR A 1 106 ? 10.164 -11.415 -0.907 1.00 83.44 106 THR A O 1
ATOM 833 N N . ALA A 1 107 ? 11.144 -9.913 -2.245 1.00 89.94 107 ALA A N 1
ATOM 834 C CA . ALA A 1 107 ? 11.123 -8.832 -1.264 1.00 89.94 107 ALA A CA 1
ATOM 835 C C . ALA A 1 107 ? 9.693 -8.500 -0.821 1.00 89.94 107 ALA A C 1
ATOM 837 O O . ALA A 1 107 ? 9.423 -8.372 0.375 1.00 89.94 107 ALA A O 1
ATOM 838 N N . LEU A 1 108 ? 8.750 -8.398 -1.760 1.00 86.19 108 LEU A N 1
ATOM 839 C CA . LEU A 1 108 ? 7.351 -8.101 -1.453 1.00 86.19 108 LEU A CA 1
ATOM 840 C C . LEU A 1 108 ? 6.681 -9.229 -0.644 1.00 86.19 108 LEU A C 1
ATOM 842 O O . LEU A 1 108 ? 5.904 -8.971 0.280 1.00 86.19 108 LEU A O 1
ATOM 846 N N . GLU A 1 109 ? 7.013 -10.488 -0.932 1.00 82.44 109 GLU A N 1
ATOM 847 C CA . GLU A 1 109 ? 6.593 -11.634 -0.119 1.00 82.44 109 GLU A CA 1
ATOM 848 C C . GLU A 1 109 ? 7.185 -11.606 1.294 1.00 82.44 109 GLU A C 1
ATOM 850 O O . GLU A 1 109 ? 6.477 -11.874 2.272 1.00 82.44 109 GLU A O 1
ATOM 855 N N . ASN A 1 110 ? 8.469 -11.260 1.416 1.00 88.50 110 ASN A N 1
ATOM 856 C CA . ASN A 1 110 ? 9.130 -11.063 2.704 1.00 88.50 110 ASN A CA 1
ATOM 857 C C . ASN A 1 110 ? 8.422 -9.969 3.513 1.00 88.50 110 ASN A C 1
ATOM 859 O O . ASN A 1 110 ? 8.109 -10.197 4.682 1.00 88.50 110 ASN A O 1
ATOM 863 N N . LEU A 1 111 ? 8.084 -8.840 2.882 1.00 91.75 111 LEU A N 1
ATOM 864 C CA . LEU A 1 111 ? 7.382 -7.737 3.535 1.00 91.75 111 LEU A CA 1
ATOM 865 C C . LEU A 1 111 ? 6.030 -8.165 4.099 1.00 91.75 111 LEU A C 1
ATOM 867 O O . LEU A 1 111 ? 5.700 -7.815 5.226 1.00 91.75 111 LEU A O 1
ATOM 871 N N . GLN A 1 112 ? 5.239 -8.947 3.361 1.00 87.88 112 GLN A N 1
ATOM 872 C CA . GLN A 1 112 ? 3.976 -9.461 3.902 1.00 87.88 112 GLN A CA 1
ATOM 873 C C . GLN A 1 112 ? 4.184 -10.284 5.175 1.00 87.88 112 GLN A C 1
ATOM 875 O O . GLN A 1 112 ? 3.447 -10.130 6.156 1.00 87.88 112 GLN A O 1
ATOM 880 N N . ARG A 1 113 ? 5.181 -11.177 5.166 1.00 87.75 113 ARG A N 1
ATOM 881 C CA . ARG A 1 113 ? 5.501 -12.000 6.337 1.00 87.75 113 ARG A CA 1
ATOM 882 C C . ARG A 1 113 ? 5.941 -11.130 7.506 1.00 87.75 113 ARG A C 1
ATOM 884 O O . ARG A 1 113 ? 5.496 -11.354 8.630 1.00 87.75 113 ARG A O 1
ATOM 891 N N . GLU A 1 114 ? 6.750 -10.117 7.232 1.00 92.56 114 GLU A N 1
ATOM 89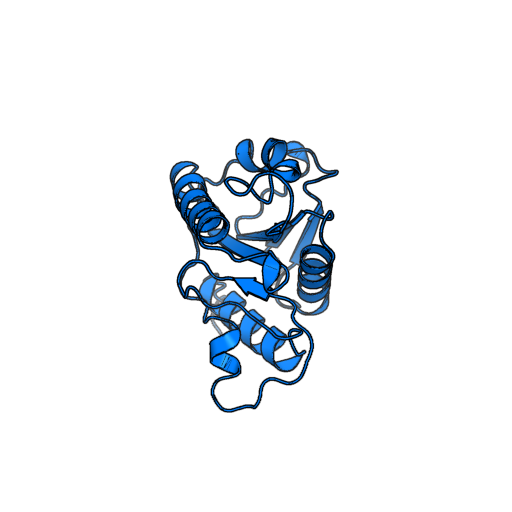2 C CA . GLU A 1 114 ? 7.217 -9.165 8.229 1.00 92.56 114 GLU A CA 1
ATOM 893 C C . GLU A 1 114 ? 6.065 -8.341 8.822 1.00 92.56 114 GLU A C 1
ATOM 895 O O . GLU A 1 114 ? 5.877 -8.360 10.036 1.00 92.56 114 GLU A O 1
ATOM 900 N N . LEU A 1 115 ? 5.205 -7.737 7.998 1.00 91.69 115 LEU A N 1
ATOM 901 C CA . LEU A 1 115 ? 4.006 -7.016 8.447 1.00 91.69 115 LEU A CA 1
ATOM 902 C C . LEU A 1 115 ? 3.090 -7.898 9.306 1.00 91.69 115 LEU A C 1
ATOM 904 O O . LEU A 1 115 ? 2.599 -7.464 10.350 1.00 91.69 115 LEU A O 1
ATOM 908 N N . SER A 1 116 ? 2.898 -9.157 8.908 1.00 88.56 116 SER A N 1
ATOM 909 C CA . SER A 1 116 ? 2.131 -10.127 9.699 1.00 88.56 116 SER A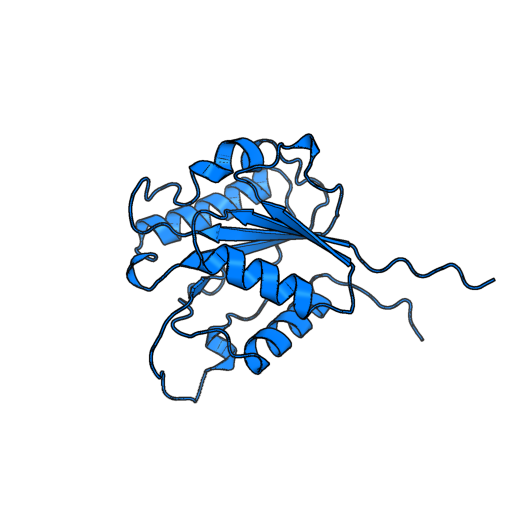 CA 1
ATOM 910 C C . SER A 1 116 ? 2.788 -10.392 11.057 1.00 88.56 116 SER A C 1
ATOM 912 O O . SER A 1 116 ? 2.103 -10.420 12.079 1.00 88.56 116 SER A O 1
ATOM 914 N N . SER A 1 117 ? 4.119 -10.522 11.099 1.00 91.12 117 SER A N 1
ATOM 915 C CA . SER A 1 117 ? 4.872 -10.682 12.352 1.00 91.12 117 SER A CA 1
ATOM 916 C C . SER A 1 117 ? 4.793 -9.447 13.261 1.00 91.12 117 SER A C 1
ATOM 918 O O . SER A 1 117 ? 4.780 -9.582 14.485 1.00 91.12 117 SER A O 1
ATOM 920 N N . LEU A 1 118 ? 4.633 -8.257 12.671 1.00 91.19 118 LEU A N 1
ATOM 921 C CA . LEU A 1 118 ? 4.387 -6.994 13.372 1.00 91.19 118 LEU A CA 1
ATOM 922 C C . LEU A 1 118 ? 2.916 -6.825 13.816 1.00 91.19 118 LEU A C 1
ATOM 924 O O . LEU A 1 118 ? 2.561 -5.839 14.468 1.00 91.19 118 LEU A O 1
ATOM 928 N N . GLY A 1 119 ? 2.053 -7.806 13.526 1.00 91.44 119 GLY A N 1
ATOM 929 C CA . GLY A 1 119 ? 0.670 -7.880 13.999 1.00 91.44 119 GLY A CA 1
ATOM 930 C C . GLY A 1 119 ? -0.388 -7.390 13.011 1.00 91.44 119 GLY A C 1
ATOM 931 O O . GLY A 1 119 ? -1.543 -7.243 13.421 1.00 91.44 119 GLY A O 1
ATOM 932 N N . ALA A 1 120 ? -0.021 -7.143 11.749 1.00 92.88 120 ALA A N 1
ATOM 933 C CA . ALA A 1 120 ? -0.968 -6.793 10.695 1.00 92.88 120 ALA A CA 1
ATOM 934 C C . ALA A 1 120 ? -1.906 -7.962 10.369 1.00 92.88 120 ALA A C 1
ATOM 936 O O . ALA A 1 120 ? -1.482 -9.110 10.250 1.00 92.88 120 ALA A O 1
ATOM 937 N N . SER A 1 121 ? -3.181 -7.652 10.138 1.00 91.12 121 SER A N 1
ATOM 938 C CA . SER A 1 121 ? -4.126 -8.558 9.488 1.00 91.12 121 SER A CA 1
ATOM 939 C C . SER A 1 121 ? -4.158 -8.239 7.997 1.00 91.12 121 SER A C 1
ATOM 941 O O . SER A 1 121 ? -4.905 -7.362 7.561 1.00 91.12 121 SER A O 1
ATOM 943 N N . LEU A 1 122 ? -3.340 -8.927 7.207 1.00 87.44 122 LEU A N 1
ATOM 944 C CA . LEU A 1 122 ? -3.299 -8.700 5.765 1.00 87.44 122 LEU A CA 1
ATOM 945 C C . LEU A 1 122 ? -4.609 -9.128 5.084 1.00 87.44 122 LEU A C 1
ATOM 947 O O . LEU A 1 122 ? -5.177 -10.178 5.388 1.00 87.44 122 LEU A O 1
ATOM 951 N N . ILE A 1 123 ? -5.084 -8.306 4.148 1.00 83.69 123 ILE A N 1
ATOM 952 C CA . ILE A 1 123 ? -6.228 -8.622 3.289 1.00 83.69 123 ILE A CA 1
ATOM 953 C C . ILE A 1 123 ? -5.716 -9.268 2.009 1.00 83.69 123 ILE A C 1
ATOM 955 O O . ILE A 1 123 ? -4.988 -8.662 1.228 1.00 83.69 123 ILE A O 1
ATOM 959 N N . HIS A 1 124 ? -6.135 -10.510 1.802 1.00 65.81 124 HIS A N 1
ATOM 960 C CA . HIS A 1 124 ? -5.608 -11.386 0.761 1.00 65.81 124 HIS A CA 1
ATOM 961 C C . HIS A 1 124 ? -6.608 -11.710 -0.358 1.00 65.81 124 HIS A C 1
ATOM 963 O O . HIS A 1 124 ? -6.220 -12.238 -1.390 1.00 65.81 124 HIS A O 1
ATOM 969 N N . GLN A 1 125 ? -7.895 -11.407 -0.158 1.00 59.81 125 GLN A N 1
ATOM 970 C CA . GLN A 1 125 ? -8.984 -11.837 -1.047 1.00 59.81 125 GLN A CA 1
ATOM 971 C C . GLN A 1 125 ? -9.288 -10.870 -2.199 1.00 59.81 125 GLN A C 1
ATOM 973 O O . GLN A 1 125 ? -10.220 -11.119 -2.960 1.00 59.81 125 GLN A O 1
ATOM 978 N N . LEU A 1 126 ? -8.543 -9.771 -2.332 1.00 63.41 126 LEU A N 1
ATOM 979 C CA . LEU A 1 126 ? -8.781 -8.826 -3.420 1.00 63.41 126 LEU A CA 1
ATOM 980 C C . LEU A 1 126 ? -8.340 -9.442 -4.751 1.00 63.41 126 LEU A C 1
ATOM 982 O O . LEU A 1 126 ? -7.208 -9.926 -4.833 1.00 63.41 126 LEU A O 1
ATOM 986 N N . PRO A 1 127 ? -9.197 -9.430 -5.790 1.00 58.84 127 PRO A N 1
ATOM 987 C CA . PRO A 1 127 ? -8.796 -9.906 -7.099 1.00 58.84 127 PRO A CA 1
ATOM 988 C C . PRO A 1 127 ? -7.622 -9.091 -7.621 1.00 58.84 127 PRO A C 1
ATOM 990 O O . PRO A 1 127 ? -7.572 -7.865 -7.462 1.00 58.84 127 PRO A O 1
ATOM 993 N N . ASP A 1 128 ? -6.707 -9.776 -8.303 1.00 60.88 128 ASP A N 1
ATOM 994 C CA . ASP A 1 128 ? -5.678 -9.091 -9.065 1.00 60.88 128 ASP A CA 1
ATOM 995 C C . ASP A 1 128 ? -6.335 -8.143 -10.066 1.00 60.88 128 ASP A C 1
ATOM 997 O O . ASP A 1 128 ? -7.296 -8.514 -10.743 1.00 60.88 128 ASP A O 1
ATOM 1001 N N . VAL A 1 129 ? -5.788 -6.944 -10.216 1.00 60.59 129 VAL A N 1
ATOM 1002 C CA . VAL A 1 129 ? -6.252 -5.980 -11.210 1.00 60.59 129 VAL A CA 1
ATOM 1003 C C . VAL A 1 129 ? -6.267 -6.586 -12.624 1.00 60.59 129 VAL A C 1
ATOM 1005 O O . VAL A 1 129 ? -7.154 -6.291 -13.427 1.00 60.59 129 VAL A O 1
ATOM 1008 N N . LEU A 1 130 ? -5.325 -7.478 -12.942 1.00 55.31 130 LEU A N 1
ATOM 1009 C CA . LEU A 1 130 ? -5.290 -8.172 -14.229 1.00 55.31 130 LEU A CA 1
ATOM 1010 C C . LEU A 1 130 ? -6.480 -9.104 -14.464 1.00 55.31 130 LEU A C 1
ATOM 1012 O O . LEU A 1 130 ? -6.854 -9.320 -15.620 1.00 55.31 130 LEU A O 1
ATOM 1016 N N . SER A 1 131 ? -7.108 -9.625 -13.407 1.00 56.19 131 SER A N 1
ATOM 1017 C CA . SER A 1 131 ? -8.283 -10.492 -13.541 1.00 56.19 131 SER A CA 1
ATOM 1018 C C . SER A 1 131 ? -9.455 -9.765 -14.218 1.00 56.19 131 SER A C 1
ATOM 1020 O O . SER A 1 131 ? -10.141 -10.364 -15.052 1.00 56.19 131 SER A O 1
ATOM 1022 N N . TYR A 1 132 ? -9.595 -8.451 -13.990 1.00 57.50 132 TYR A N 1
ATOM 1023 C CA . TYR A 1 132 ? -10.603 -7.604 -14.642 1.00 57.50 132 TYR A CA 1
ATOM 1024 C C . TYR A 1 132 ? -10.352 -7.392 -16.140 1.00 57.50 132 TYR A C 1
ATOM 1026 O O . TYR A 1 132 ? -11.261 -7.010 -16.874 1.00 57.50 132 TYR A O 1
ATOM 1034 N N . TYR A 1 133 ? -9.127 -7.635 -16.609 1.00 53.50 133 TYR A N 1
ATOM 1035 C CA . TYR A 1 133 ? -8.745 -7.483 -18.012 1.00 53.50 133 TYR A CA 1
ATOM 1036 C C . TYR A 1 133 ? -8.742 -8.801 -18.797 1.00 53.50 133 TYR A C 1
ATOM 1038 O O . TYR A 1 133 ? -8.439 -8.782 -19.997 1.00 53.50 133 TYR A O 1
ATOM 1046 N N . SER A 1 134 ? -9.073 -9.935 -18.166 1.00 50.81 134 SER A N 1
ATOM 1047 C CA . SER A 1 134 ? -9.135 -11.231 -18.848 1.00 50.81 134 SER A CA 1
ATOM 1048 C C . SER A 1 134 ? -10.162 -11.190 -19.999 1.00 50.81 134 SER A C 1
ATOM 1050 O O . SER A 1 134 ? -11.370 -11.145 -19.792 1.00 50.81 134 SER A O 1
ATOM 1052 N N . GLY A 1 135 ? -9.660 -11.125 -21.242 1.00 51.81 135 GLY A N 1
ATOM 1053 C CA . GLY A 1 135 ? -10.464 -11.029 -22.473 1.00 51.81 135 GLY A CA 1
ATOM 1054 C C . GLY A 1 135 ? -10.263 -9.771 -23.335 1.00 51.81 135 GLY A C 1
ATOM 1055 O O . GLY A 1 135 ? -10.855 -9.695 -24.408 1.00 51.81 135 GLY A O 1
ATOM 1056 N N . GLN A 1 136 ? -9.432 -8.801 -22.927 1.00 45.38 136 GLN A N 1
ATOM 1057 C CA . GLN A 1 136 ? -9.163 -7.571 -23.701 1.00 45.38 136 GLN A CA 1
ATOM 1058 C C . GLN A 1 136 ? -7.683 -7.473 -24.129 1.00 45.38 136 GLN A C 1
ATOM 1060 O O . GLN A 1 136 ? -6.812 -7.768 -23.304 1.00 45.38 136 GLN A O 1
ATOM 1065 N N . PRO A 1 137 ? -7.350 -7.028 -25.360 1.00 40.91 137 PRO A N 1
ATOM 1066 C CA . PRO A 1 137 ? -5.961 -6.849 -25.795 1.00 40.91 137 PRO A CA 1
ATOM 1067 C C . PRO A 1 137 ? -5.223 -5.797 -24.944 1.00 40.91 137 PRO A C 1
ATOM 1069 O O . PRO A 1 137 ? -5.805 -4.802 -24.519 1.00 40.91 137 PRO A O 1
ATOM 1072 N N . VAL A 1 138 ? -3.937 -6.037 -24.657 1.00 40.50 138 VAL A N 1
ATOM 1073 C CA . VAL A 1 138 ? -3.067 -5.112 -23.906 1.00 40.50 138 VAL A CA 1
ATOM 1074 C C . VAL A 1 138 ? -2.658 -3.973 -24.842 1.00 40.50 138 VAL A C 1
ATOM 1076 O O . VAL A 1 138 ? -1.902 -4.203 -25.781 1.00 40.50 138 VAL A O 1
ATOM 1079 N N . THR A 1 139 ? -3.133 -2.750 -24.608 1.00 33.59 139 THR A N 1
ATOM 1080 C CA . THR A 1 139 ? -2.674 -1.560 -25.344 1.00 33.59 139 THR A CA 1
ATOM 1081 C C . THR A 1 139 ? -1.952 -0.594 -24.403 1.00 33.59 139 THR A C 1
ATOM 1083 O O . THR A 1 139 ? -2.588 0.053 -23.575 1.00 33.59 139 THR A O 1
ATOM 1086 N N . THR A 1 140 ? -0.620 -0.583 -24.534 1.00 31.47 140 THR A N 1
ATOM 1087 C CA . THR A 1 140 ? 0.380 0.468 -24.224 1.00 31.47 140 THR A CA 1
ATOM 1088 C C . THR A 1 140 ? 0.051 1.490 -23.125 1.00 31.47 140 THR A C 1
ATOM 1090 O O . THR A 1 140 ? -0.548 2.525 -23.409 1.00 31.47 140 THR A O 1
ATOM 1093 N N . ASP A 1 141 ? 0.444 1.192 -21.883 1.00 33.84 141 ASP A N 1
ATOM 1094 C CA . ASP A 1 141 ? 1.505 1.861 -21.088 1.00 33.84 141 ASP A CA 1
ATOM 1095 C C . ASP A 1 141 ? 1.318 1.461 -19.601 1.00 33.84 141 ASP A C 1
ATOM 1097 O O . ASP A 1 141 ? 0.240 1.723 -19.041 1.00 33.84 141 ASP A O 1
ATOM 1101 N N . PRO A 1 142 ? 2.288 0.807 -18.932 1.00 33.25 142 PRO A N 1
ATOM 1102 C CA . PRO A 1 142 ? 2.012 0.196 -17.631 1.00 33.25 142 PRO A CA 1
ATOM 1103 C C . PRO A 1 142 ? 2.188 1.074 -16.383 1.00 33.25 142 PRO A C 1
ATOM 1105 O O . PRO A 1 142 ? 3.267 1.595 -16.116 1.00 33.25 142 PRO A O 1
ATOM 1108 N N . TYR A 1 143 ? 1.160 1.112 -15.531 1.00 34.94 143 TYR A N 1
ATOM 1109 C CA . TYR A 1 143 ? 1.323 1.291 -14.084 1.00 34.94 143 TYR A CA 1
ATOM 1110 C C . TYR A 1 143 ? 0.958 -0.026 -13.426 1.00 34.94 143 TYR A C 1
ATOM 1112 O O . TYR A 1 143 ? -0.165 -0.496 -13.601 1.00 34.94 143 TYR A O 1
ATOM 1120 N N . HIS A 1 144 ? 1.879 -0.596 -12.665 1.00 46.25 144 HIS A N 1
ATOM 1121 C CA . HIS A 1 144 ? 1.694 -1.910 -12.077 1.00 46.25 144 HIS A CA 1
ATOM 1122 C C . HIS A 1 144 ? 1.259 -1.806 -10.641 1.00 46.25 144 HIS A C 1
ATOM 1124 O O . HIS A 1 144 ? 1.798 -1.003 -9.892 1.00 46.25 144 HIS A O 1
ATOM 1130 N N . LEU A 1 145 ? 0.280 -2.626 -10.290 1.00 49.25 145 LEU A N 1
ATOM 1131 C CA . LEU A 1 145 ? -0.219 -2.823 -8.949 1.00 49.25 145 LEU A CA 1
ATOM 1132 C C . LEU A 1 145 ? -0.178 -4.321 -8.704 1.00 49.25 145 LEU A C 1
ATOM 1134 O O . LEU A 1 145 ? -0.914 -5.063 -9.348 1.00 49.25 145 LEU A O 1
ATOM 1138 N N . ILE A 1 146 ? 0.742 -4.750 -7.847 1.00 50.50 146 ILE A N 1
ATOM 1139 C CA . ILE A 1 146 ? 0.890 -6.148 -7.467 1.00 50.50 146 ILE A CA 1
ATOM 1140 C C . ILE A 1 146 ? 0.159 -6.389 -6.162 1.00 50.50 146 ILE A C 1
ATOM 1142 O O . ILE A 1 146 ? 0.461 -5.761 -5.141 1.00 50.50 146 ILE A O 1
ATOM 1146 N N . TYR A 1 147 ? -0.739 -7.372 -6.221 1.00 49.12 147 TYR A N 1
ATOM 1147 C CA . TYR A 1 147 ? -1.106 -8.168 -5.065 1.00 49.12 147 TYR A CA 1
ATOM 1148 C C . TYR A 1 147 ? -0.116 -9.318 -4.948 1.00 49.12 147 TYR A C 1
ATOM 1150 O O . TYR A 1 147 ? -0.014 -10.141 -5.860 1.00 49.12 147 TYR A O 1
ATOM 1158 N N . PRO A 1 148 ? 0.594 -9.434 -3.823 1.00 38.22 148 PRO A N 1
ATOM 1159 C CA . PRO A 1 148 ? 1.559 -10.513 -3.656 1.00 38.22 148 PRO A CA 1
ATOM 1160 C C . PRO A 1 148 ? 0.929 -11.918 -3.725 1.00 38.22 148 PRO A C 1
ATOM 1162 O O . PRO A 1 148 ? 1.614 -12.898 -3.971 1.00 38.22 148 PRO A O 1
ATOM 1165 N N . GLN A 1 149 ? -0.381 -12.029 -3.476 1.00 37.75 149 GLN A N 1
ATOM 1166 C CA . GLN A 1 149 ? -1.115 -13.299 -3.424 1.00 37.75 149 GLN A CA 1
ATOM 1167 C C . GLN A 1 149 ? -1.435 -13.883 -4.809 1.00 37.75 149 GLN A C 1
ATOM 1169 O O . GLN A 1 149 ? -1.632 -15.089 -4.930 1.00 37.75 149 GLN A O 1
ATOM 1174 N N . SER A 1 150 ? -1.506 -13.048 -5.846 1.00 35.31 150 SER A N 1
ATOM 1175 C CA . SER A 1 150 ? -1.866 -13.450 -7.212 1.00 35.31 150 SER A CA 1
ATOM 1176 C C . SER A 1 150 ? -0.684 -13.424 -8.177 1.00 35.31 150 SER A C 1
ATOM 1178 O O . SER A 1 150 ? -0.836 -13.860 -9.318 1.00 35.31 150 SER A O 1
ATOM 1180 N N . GLY A 1 151 ? 0.471 -12.898 -7.751 1.00 36.72 151 GLY A N 1
ATOM 1181 C CA . GLY A 1 151 ? 1.694 -12.836 -8.553 1.00 36.72 151 GLY A CA 1
ATOM 1182 C C . GLY A 1 151 ? 1.533 -12.128 -9.901 1.00 36.72 151 GLY A C 1
ATOM 1183 O O . GLY A 1 151 ? 2.383 -12.310 -10.771 1.00 36.72 151 GLY A O 1
ATOM 1184 N N . SER A 1 152 ? 0.450 -11.367 -10.127 1.00 34.41 152 SER A N 1
ATOM 1185 C CA . SER A 1 152 ? 0.205 -10.764 -11.435 1.00 34.41 152 SER A CA 1
ATOM 1186 C C . SER A 1 152 ? 0.646 -9.299 -11.472 1.00 34.41 152 SER A C 1
ATOM 1188 O O . SER A 1 152 ? 0.460 -8.497 -10.560 1.00 34.41 152 SER A O 1
ATOM 1190 N N . ILE A 1 153 ? 1.321 -8.992 -12.573 1.00 44.34 153 ILE A N 1
ATOM 1191 C CA . ILE A 1 153 ? 2.017 -7.751 -12.886 1.00 44.34 153 ILE A CA 1
ATOM 1192 C C . ILE A 1 153 ? 1.037 -6.862 -13.668 1.00 44.34 153 ILE A C 1
ATOM 1194 O O . ILE A 1 153 ? 0.789 -7.123 -14.847 1.00 44.34 153 ILE A O 1
ATOM 1198 N N . CYS A 1 154 ? 0.413 -5.849 -13.052 1.00 41.56 154 CYS A N 1
ATOM 1199 C CA . CYS A 1 154 ? -0.573 -5.045 -1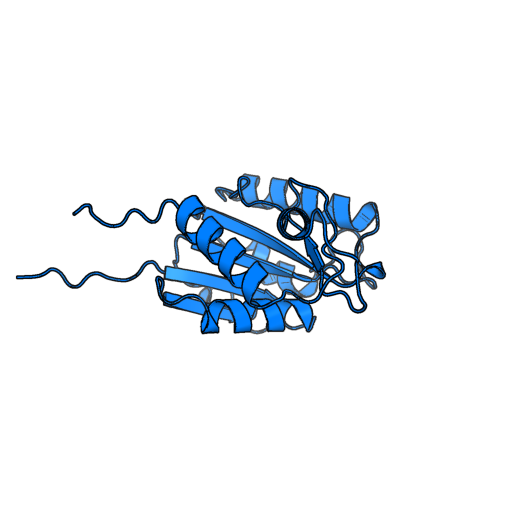3.786 1.00 41.56 154 CYS A CA 1
ATOM 1200 C C . CYS A 1 154 ? 0.075 -4.152 -14.861 1.00 41.56 154 CYS A C 1
ATOM 1202 O O . CYS A 1 154 ? 0.420 -3.006 -14.634 1.00 41.56 154 CYS A O 1
ATOM 1204 N N . GLN A 1 155 ? 0.174 -4.632 -16.098 1.00 43.75 155 GLN A N 1
ATOM 1205 C CA . GLN A 1 155 ? 0.828 -3.899 -17.186 1.00 43.75 155 GLN A CA 1
ATOM 1206 C C . GLN A 1 155 ? 0.020 -2.721 -17.787 1.00 43.75 155 GLN A C 1
ATOM 1208 O O . GLN A 1 155 ? 0.260 -2.312 -18.922 1.00 43.75 155 GLN A O 1
ATOM 1213 N N . ARG A 1 156 ? -0.996 -2.181 -17.105 1.00 45.00 156 ARG A N 1
ATOM 1214 C CA . ARG A 1 156 ? -1.932 -1.214 -17.710 1.00 45.00 156 ARG A CA 1
ATOM 1215 C C . ARG A 1 156 ? -2.217 -0.062 -16.768 1.00 45.00 156 ARG A C 1
ATOM 1217 O O . ARG A 1 156 ? -2.488 -0.296 -15.594 1.00 45.00 156 ARG A O 1
ATOM 1224 N N . LYS A 1 157 ? -2.259 1.168 -17.296 1.00 51.50 157 LYS A N 1
ATOM 1225 C CA . LYS A 1 157 ? -2.939 2.287 -16.629 1.00 51.50 157 LYS A CA 1
ATOM 1226 C C . LYS A 1 157 ? -4.280 1.782 -16.092 1.00 51.50 157 LYS A C 1
ATOM 1228 O O . LYS A 1 157 ? -5.101 1.284 -16.864 1.00 51.50 157 LYS A O 1
ATOM 1233 N N . LEU A 1 158 ? -4.476 1.883 -14.778 1.00 59.31 158 LEU A N 1
ATOM 1234 C CA . LEU A 1 158 ? -5.750 1.567 -14.143 1.00 59.31 158 LEU A CA 1
ATOM 1235 C C . LEU A 1 158 ? -6.818 2.430 -14.813 1.00 59.31 158 LEU A C 1
ATOM 1237 O O . LEU A 1 158 ? -6.842 3.650 -14.640 1.00 59.31 158 LEU A O 1
ATOM 1241 N N . SER A 1 159 ? -7.649 1.813 -15.653 1.00 68.44 159 SER A N 1
ATOM 1242 C CA . SER A 1 159 ? -8.810 2.504 -16.195 1.00 68.44 159 SER A CA 1
ATOM 1243 C C . SER A 1 159 ? -9.730 2.881 -15.029 1.00 68.44 159 SER A C 1
ATOM 1245 O O . SER A 1 159 ? -9.759 2.160 -14.025 1.00 68.44 159 SER A O 1
ATOM 1247 N N . PRO A 1 160 ? -10.487 3.986 -15.134 1.00 74.44 160 PRO A N 1
ATOM 1248 C CA . PRO A 1 160 ? -11.452 4.357 -14.103 1.00 74.44 160 PRO A CA 1
ATOM 1249 C C . PRO A 1 160 ? -12.403 3.206 -13.746 1.00 74.44 160 PRO A C 1
ATOM 1251 O O . PRO A 1 160 ? -12.681 2.981 -12.573 1.00 74.44 160 PRO A O 1
ATOM 1254 N N . ASP A 1 161 ? -12.829 2.421 -14.738 1.00 76.81 161 ASP A N 1
ATOM 1255 C CA . ASP A 1 161 ? -13.721 1.278 -14.532 1.00 76.81 161 ASP A CA 1
ATOM 1256 C C . ASP A 1 161 ? -13.075 0.182 -13.681 1.00 76.81 161 ASP A C 1
ATOM 1258 O O . ASP A 1 161 ? -13.680 -0.303 -12.727 1.00 76.81 161 ASP A O 1
ATOM 1262 N N . VAL A 1 162 ? -11.821 -0.172 -13.972 1.00 75.56 162 VAL A N 1
ATOM 1263 C CA . VAL A 1 162 ? -11.092 -1.179 -13.192 1.00 75.56 162 VAL A CA 1
ATOM 1264 C C . VAL A 1 162 ? -10.777 -0.680 -11.784 1.00 75.56 162 VAL A C 1
ATOM 1266 O O . VAL A 1 162 ? -10.908 -1.444 -10.829 1.00 75.56 162 VAL A O 1
ATOM 1269 N N . MET A 1 163 ? -10.433 0.601 -11.629 1.00 79.00 163 MET A N 1
ATOM 1270 C CA . MET A 1 163 ? -10.269 1.212 -10.308 1.00 79.00 163 MET A CA 1
ATOM 1271 C C . MET A 1 163 ? -11.569 1.132 -9.497 1.00 79.00 163 MET A C 1
ATOM 1273 O O . MET A 1 163 ? -11.544 0.748 -8.332 1.00 79.00 163 MET A O 1
ATOM 1277 N N . ASN A 1 164 ? -12.714 1.428 -10.115 1.00 83.19 164 ASN A N 1
ATOM 1278 C CA . ASN A 1 164 ? -14.015 1.363 -9.454 1.00 83.19 164 ASN A CA 1
ATOM 1279 C C . ASN A 1 164 ? -14.386 -0.063 -9.027 1.00 83.19 164 ASN A C 1
ATOM 1281 O O . ASN A 1 164 ? -14.876 -0.257 -7.915 1.00 83.19 164 ASN A O 1
ATOM 1285 N N . LEU A 1 165 ? -14.140 -1.065 -9.879 1.00 83.50 165 LEU A N 1
ATOM 1286 C CA . LEU A 1 165 ? -14.337 -2.473 -9.520 1.00 83.50 165 LEU A CA 1
ATOM 1287 C C . LEU A 1 165 ? -13.468 -2.858 -8.322 1.00 83.50 165 LEU A C 1
ATOM 1289 O O . LEU A 1 165 ? -13.977 -3.374 -7.329 1.00 83.50 165 LEU A O 1
ATOM 1293 N N . TRP A 1 166 ? -12.185 -2.506 -8.371 1.00 83.81 166 TRP A N 1
ATOM 1294 C CA . TRP A 1 166 ? -11.259 -2.782 -7.284 1.00 83.81 166 TRP A CA 1
ATOM 1295 C C . TRP A 1 166 ? -11.665 -2.085 -5.971 1.00 83.81 166 TRP A C 1
ATOM 1297 O O . TRP A 1 166 ? -11.629 -2.701 -4.908 1.00 83.81 166 TRP A O 1
ATOM 1307 N N . ILE A 1 167 ? -12.132 -0.832 -6.027 1.00 86.50 167 ILE A N 1
ATOM 1308 C CA . ILE A 1 167 ? -12.650 -0.099 -4.859 1.00 86.50 167 ILE A CA 1
ATOM 1309 C C . ILE A 1 167 ? -13.897 -0.774 -4.267 1.00 86.50 167 ILE A C 1
ATOM 1311 O O . ILE A 1 167 ? -14.073 -0.780 -3.045 1.00 86.50 167 ILE A O 1
ATOM 1315 N N . ASN A 1 168 ? -14.768 -1.349 -5.098 1.00 87.12 168 ASN A N 1
ATOM 1316 C CA . ASN A 1 168 ? -15.944 -2.081 -4.621 1.00 87.12 168 ASN A CA 1
ATOM 1317 C C . ASN A 1 168 ? -15.552 -3.373 -3.888 1.00 87.12 168 ASN A C 1
ATOM 1319 O O . ASN A 1 168 ? -16.123 -3.690 -2.837 1.00 87.12 168 ASN A O 1
ATOM 1323 N N . ASP A 1 169 ? -14.541 -4.080 -4.385 1.00 84.56 169 ASP A N 1
ATOM 1324 C CA . ASP A 1 169 ? -14.011 -5.272 -3.722 1.00 84.56 169 ASP A CA 1
ATOM 1325 C C . ASP A 1 169 ? -13.240 -4.920 -2.449 1.00 84.56 169 ASP A C 1
ATOM 1327 O O . ASP A 1 169 ? -13.377 -5.612 -1.435 1.00 84.56 169 ASP A O 1
ATOM 1331 N N . LEU A 1 170 ? -12.514 -3.796 -2.446 1.00 86.62 170 LEU A N 1
ATOM 1332 C CA . LEU A 1 170 ? -11.904 -3.215 -1.250 1.00 86.62 170 LEU A CA 1
ATOM 1333 C C . LEU A 1 170 ? -12.962 -2.943 -0.175 1.00 86.62 170 LEU A C 1
ATOM 1335 O O . LEU A 1 170 ? -12.789 -3.363 0.971 1.00 86.62 170 LEU A O 1
ATOM 1339 N N . LYS A 1 171 ? -14.073 -2.291 -0.542 1.00 89.12 171 LYS A N 1
ATOM 1340 C CA . LYS A 1 171 ? -15.188 -2.010 0.375 1.00 89.12 171 LYS A CA 1
ATOM 1341 C C . LYS A 1 171 ? -15.717 -3.291 1.022 1.00 89.12 171 LYS A C 1
ATOM 1343 O O . LYS A 1 171 ? -15.928 -3.332 2.234 1.00 89.12 171 LYS A O 1
ATOM 1348 N N . SER A 1 172 ? -15.918 -4.329 0.212 1.00 85.12 172 SER A N 1
ATOM 1349 C CA . SER A 1 172 ? -16.443 -5.622 0.662 1.00 85.12 172 SER A CA 1
ATOM 1350 C C . SER A 1 172 ? -15.443 -6.363 1.560 1.00 85.12 172 SER A C 1
ATOM 1352 O O . SER A 1 172 ? -15.819 -6.897 2.604 1.00 85.12 172 SER A O 1
ATOM 1354 N N . SER A 1 173 ? -14.158 -6.340 1.196 1.00 82.00 173 SER A N 1
ATOM 1355 C CA . SER A 1 173 ? -13.078 -7.066 1.882 1.00 82.00 173 SER A CA 1
ATOM 1356 C C . SER A 1 173 ? -12.693 -6.461 3.226 1.00 82.00 173 SER A C 1
ATOM 1358 O O . SER A 1 173 ? -12.361 -7.193 4.157 1.00 82.00 173 SER A O 1
ATOM 1360 N N . LEU A 1 174 ? -12.794 -5.137 3.367 1.00 79.44 174 LEU A N 1
ATOM 1361 C CA . LEU A 1 174 ? -12.608 -4.454 4.650 1.00 79.44 174 LEU A CA 1
ATOM 1362 C C . LEU A 1 174 ? -13.733 -4.764 5.657 1.00 79.44 174 LEU A C 1
ATOM 1364 O O . LEU A 1 174 ? -13.746 -4.203 6.749 1.00 79.44 174 LEU A O 1
ATOM 1368 N N . GLN A 1 175 ? -14.685 -5.647 5.309 1.00 67.56 175 GLN A N 1
ATOM 1369 C CA . GLN A 1 175 ? -15.845 -6.012 6.132 1.00 67.56 175 GLN A CA 1
ATOM 1370 C C . GLN A 1 175 ? -16.552 -4.776 6.687 1.00 67.56 175 GLN A C 1
ATOM 1372 O O . GLN A 1 175 ? -17.050 -4.756 7.817 1.00 67.56 175 GLN A O 1
ATOM 1377 N N . ILE A 1 176 ? -16.587 -3.716 5.878 1.00 62.00 176 ILE A N 1
ATOM 1378 C CA . ILE A 1 176 ? -17.296 -2.490 6.202 1.00 62.00 176 ILE A CA 1
ATOM 1379 C C . ILE A 1 176 ? -18.775 -2.804 6.030 1.00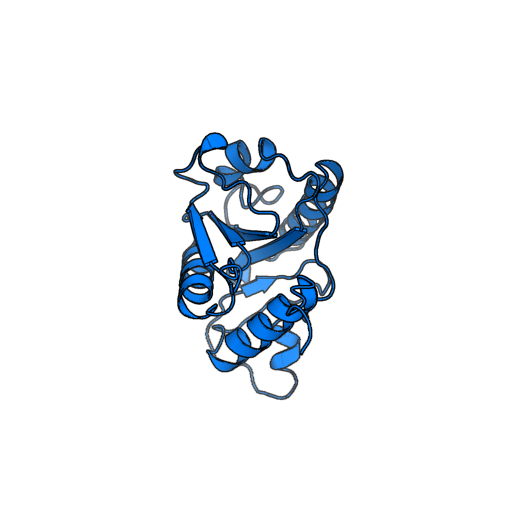 62.00 176 ILE A C 1
ATOM 1381 O O . ILE A 1 176 ? -19.400 -2.587 4.993 1.00 62.00 176 ILE A O 1
ATOM 1385 N N . THR A 1 177 ? -19.321 -3.408 7.077 1.00 43.12 177 THR A N 1
ATOM 1386 C CA . THR A 1 177 ? -20.741 -3.674 7.208 1.00 43.12 177 THR A CA 1
ATOM 1387 C C . THR A 1 177 ? -21.434 -2.321 7.298 1.00 43.12 177 THR A C 1
ATOM 1389 O O . THR A 1 177 ? -21.176 -1.545 8.221 1.00 43.12 177 THR A O 1
ATOM 1392 N N . HIS A 1 178 ? -22.338 -2.029 6.364 1.00 42.66 178 HIS A N 1
ATOM 1393 C CA . HIS A 1 178 ? -23.407 -1.089 6.682 1.00 42.66 178 HIS A CA 1
ATOM 1394 C C . HIS A 1 178 ? -24.108 -1.628 7.942 1.00 42.66 178 HIS A C 1
ATOM 1396 O O . HIS A 1 178 ? -24.395 -2.828 7.984 1.00 42.66 178 HIS A O 1
ATOM 1402 N N . PRO A 1 179 ? -24.388 -0.814 8.978 1.00 35.00 179 PRO A N 1
ATOM 1403 C CA . PRO A 1 179 ? -25.380 -1.230 9.955 1.00 35.00 179 PRO A CA 1
ATOM 1404 C C . PRO A 1 179 ? -26.673 -1.451 9.162 1.00 35.00 179 PRO A C 1
ATOM 1406 O O . PRO A 1 179 ? -27.104 -0.554 8.438 1.00 35.00 179 PRO A O 1
ATOM 1409 N N . ASN A 1 180 ? -27.167 -2.688 9.209 1.00 35.34 180 ASN A N 1
ATOM 1410 C CA . ASN A 1 180 ? -28.260 -3.225 8.401 1.00 35.34 180 ASN A CA 1
ATOM 1411 C C . ASN A 1 180 ? -29.422 -2.236 8.205 1.00 35.34 180 ASN A C 1
ATOM 1413 O O . ASN A 1 180 ? -29.766 -1.482 9.118 1.00 35.34 180 ASN A O 1
ATOM 1417 N N . GLY A 1 181 ? -30.044 -2.301 7.023 1.00 35.91 181 GLY A N 1
ATOM 1418 C CA . GLY A 1 181 ? -31.446 -1.903 6.878 1.00 35.91 181 GLY A CA 1
ATOM 1419 C C . GLY A 1 181 ? -32.358 -2.736 7.773 1.00 35.91 181 GLY A C 1
ATOM 1420 O O . GLY A 1 181 ? -31.978 -3.885 8.098 1.00 35.91 181 GLY A O 1
#

pLDDT: mean 78.11, std 20.05, range [31.47, 97.81]

Secondary structure (DSSP, 8-state):
-----PPPEEEEEE-TTSHHHHHHHHHHHHH--SSEEEEEETTT--GGGS---SEEEEEEE--SSS-TT-TTGGGHHHHTTS--TT-EEEEEEEE-GGG--HHHHHHHHHHHHHHHHTT-EE---PPPGGGGGTTS---S---EEE-TTT-----S---HHHHHHHHHHHHHHTT-PPP--